Protein AF-A0A957L880-F1 (afdb_monomer_lite)

Foldseek 3Di:
DDDPPPDDDPPPPPPPDPVVVVVVVVVVVVVVVVVVVVVLVVVLPQQEFPVQCVVCVPDSHRGNGHNVSVCQLVQNDQLVVCVVSVHPSDRHPNVVVVVVCVVVVVVCVVVVVVVVVVVVVVVVVD

Radius of gyration: 28.47 Å; chains: 1; bounding box: 42×63×86 Å

Secondary structure (DSSP, 8-state):
------------------HHHHHHHHHHHHHHHHHHHHHHHHHHHHTS-HHHHHH-TT-SSPSS--SHHHHHHTT-S-HHHHHHTT-------HHHHHHHHHHHHHHHHHHHHHHHHHHHHHHHT-

pLDDT: mean 83.54, std 13.02, range [45.5, 98.44]

Sequence (126 aa):
MSAQTISNQTEQRRRPISWSKVAAWLVIISAIVIIIIPFLWVIRTALSTQRELLAQPKALLPVGFTYNNFLRVLGQVDTATAVAAGGSGQQINFWLFLRNSIIVTSLIVVCQTFFSSLAAYAFARL

Structure (mmCIF, N/CA/C/O backbone):
data_AF-A0A957L880-F1
#
_entry.id   AF-A0A957L880-F1
#
loop_
_atom_site.group_PDB
_atom_site.id
_atom_site.type_symbol
_atom_site.label_atom_id
_atom_site.label_alt_id
_atom_site.label_comp_id
_atom_site.label_asym_id
_atom_site.label_entity_id
_atom_site.label_seq_id
_atom_site.pdbx_PDB_ins_code
_atom_site.Cartn_x
_atom_site.Cartn_y
_atom_site.Cartn_z
_atom_site.occupancy
_atom_site.B_iso_or_equiv
_atom_site.auth_seq_id
_atom_site.auth_comp_id
_atom_site.auth_asym_id
_atom_site.auth_atom_id
_atom_site.pdbx_PDB_model_num
ATOM 1 N N . MET A 1 1 ? -7.426 -41.084 58.691 1.00 51.50 1 MET A N 1
ATOM 2 C CA . MET A 1 1 ? -7.576 -41.701 57.354 1.00 51.50 1 MET A CA 1
ATOM 3 C C . MET A 1 1 ? -8.980 -41.419 56.837 1.00 51.50 1 MET A C 1
ATOM 5 O O . MET A 1 1 ? -9.915 -42.053 57.300 1.00 51.50 1 MET A O 1
ATOM 9 N N . SER A 1 2 ? -9.130 -40.421 55.965 1.00 45.50 2 SER A N 1
ATOM 10 C CA . SER A 1 2 ? -10.147 -40.339 54.893 1.00 45.50 2 SER A CA 1
ATOM 11 C C . SER A 1 2 ? -10.067 -38.944 54.268 1.00 45.50 2 SER A C 1
ATOM 13 O O . SER A 1 2 ? -10.734 -38.000 54.675 1.00 45.50 2 SER A O 1
ATOM 15 N N . ALA A 1 3 ? -9.163 -38.818 53.297 1.00 55.56 3 ALA A N 1
ATOM 16 C CA . ALA A 1 3 ? -9.113 -37.682 52.395 1.00 55.56 3 ALA A CA 1
ATOM 17 C C . ALA A 1 3 ? -10.401 -37.674 51.561 1.00 55.56 3 ALA A C 1
ATOM 19 O O . ALA A 1 3 ? -10.649 -38.605 50.795 1.00 5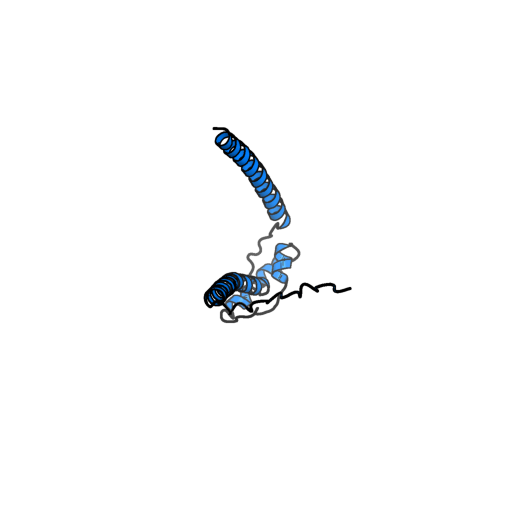5.56 3 ALA A O 1
ATOM 20 N N . GLN A 1 4 ? -11.234 -36.648 51.727 1.00 56.19 4 GLN A N 1
ATOM 21 C CA . GLN A 1 4 ? -12.330 -36.390 50.802 1.00 56.19 4 GLN A CA 1
ATOM 22 C C . GLN A 1 4 ? -11.757 -35.665 49.587 1.00 56.19 4 GLN A C 1
ATOM 24 O O . GLN A 1 4 ? -11.520 -34.459 49.590 1.00 56.19 4 GLN A O 1
ATOM 29 N N . THR A 1 5 ? -11.479 -36.458 48.559 1.00 58.09 5 THR A N 1
ATOM 30 C CA . THR A 1 5 ? -11.173 -36.029 47.200 1.00 58.09 5 THR A CA 1
ATOM 31 C C . THR A 1 5 ? -12.316 -35.156 46.682 1.00 58.09 5 THR A C 1
ATOM 33 O O . THR A 1 5 ? -13.375 -35.665 46.324 1.00 58.09 5 THR A O 1
ATOM 36 N N . ILE A 1 6 ? -12.110 -33.839 46.636 1.00 60.97 6 ILE A N 1
ATOM 37 C CA . ILE A 1 6 ? -12.987 -32.915 45.910 1.00 60.97 6 ILE A CA 1
ATOM 38 C C . ILE A 1 6 ? -12.804 -33.230 44.423 1.00 60.97 6 ILE A C 1
ATOM 40 O O . ILE A 1 6 ? -11.801 -32.876 43.805 1.00 60.97 6 ILE A O 1
ATOM 44 N N . SER A 1 7 ? -13.743 -33.989 43.865 1.00 59.56 7 SER A N 1
ATOM 45 C CA . SER A 1 7 ? -13.762 -34.360 42.457 1.00 59.56 7 SER A CA 1
ATOM 46 C C . SER A 1 7 ? -13.957 -33.117 41.590 1.00 59.56 7 SER A C 1
ATOM 48 O O . SER A 1 7 ? -15.009 -32.479 41.630 1.00 59.56 7 SER A O 1
ATOM 50 N N . ASN A 1 8 ? -12.942 -32.816 40.782 1.00 61.06 8 ASN A N 1
ATOM 51 C CA . ASN A 1 8 ? -13.017 -31.943 39.618 1.00 61.06 8 ASN A CA 1
ATOM 52 C C . ASN A 1 8 ? -14.225 -32.312 38.746 1.00 61.06 8 ASN A C 1
ATOM 54 O O . ASN A 1 8 ? -14.200 -33.326 38.050 1.00 61.06 8 ASN A O 1
ATOM 58 N N . GLN A 1 9 ? -15.251 -31.464 38.737 1.00 57.09 9 GLN A N 1
ATOM 59 C CA . GLN A 1 9 ? -16.256 -31.452 37.679 1.00 57.09 9 GLN A CA 1
ATOM 60 C C . GLN A 1 9 ? -16.151 -30.143 36.908 1.00 57.09 9 GLN A C 1
ATOM 62 O O . GLN A 1 9 ? -16.964 -29.232 37.031 1.00 57.09 9 GLN A O 1
ATOM 67 N N . THR A 1 10 ? -15.120 -30.053 36.075 1.00 54.62 10 THR A N 1
ATOM 68 C CA . THR A 1 10 ? -15.143 -29.177 34.907 1.00 54.62 10 THR A CA 1
ATOM 69 C C . THR A 1 10 ? -16.116 -29.776 33.893 1.00 54.62 10 THR A C 1
ATOM 71 O O . THR A 1 10 ? -15.717 -30.375 32.896 1.00 54.62 10 THR A O 1
ATOM 74 N N . GLU A 1 11 ? -17.421 -29.614 34.134 1.00 55.94 11 GLU A N 1
ATOM 75 C CA . GLU A 1 11 ? -18.412 -29.723 33.067 1.00 55.94 11 GLU A CA 1
ATOM 76 C C . GLU A 1 11 ? -18.096 -28.636 32.032 1.00 55.94 11 GLU A C 1
ATOM 78 O O . GLU A 1 11 ? -18.534 -27.486 32.114 1.00 55.94 11 GLU A O 1
ATOM 83 N N . GLN A 1 12 ? -17.301 -28.992 31.025 1.00 60.75 12 GLN A N 1
ATOM 84 C CA . GLN A 1 12 ? -17.202 -28.216 29.801 1.00 60.75 12 GLN A CA 1
ATOM 85 C C . GLN A 1 12 ? -18.547 -28.320 29.081 1.00 60.75 12 GLN A C 1
ATOM 87 O O . GLN A 1 12 ? -18.748 -29.153 28.197 1.00 60.75 12 GLN A O 1
ATOM 92 N N . ARG A 1 13 ? -19.487 -27.453 29.474 1.00 56.69 13 ARG A N 1
ATOM 93 C CA . ARG A 1 13 ? -20.739 -27.201 28.759 1.00 56.69 13 ARG A CA 1
ATOM 94 C C . ARG A 1 13 ? -20.387 -26.912 27.300 1.00 56.69 13 ARG A C 1
ATOM 96 O O . ARG A 1 13 ? -19.912 -25.821 26.974 1.00 56.69 13 ARG A O 1
ATOM 103 N N . ARG A 1 14 ? -20.604 -27.891 26.417 1.00 58.25 14 ARG A N 1
ATOM 104 C CA . ARG A 1 14 ? -20.507 -27.703 24.967 1.00 58.25 14 ARG A CA 1
ATOM 105 C C . ARG A 1 14 ? -21.554 -26.661 24.592 1.00 58.25 14 ARG A C 1
ATOM 107 O O . ARG A 1 14 ? -22.743 -26.958 24.532 1.00 58.25 14 ARG A O 1
ATOM 114 N N . ARG A 1 15 ? -21.124 -25.405 24.443 1.00 64.00 15 ARG A N 1
ATOM 115 C CA . ARG A 1 15 ? -22.018 -24.312 24.054 1.00 64.00 15 ARG A CA 1
ATOM 116 C C . ARG A 1 15 ? -22.556 -24.650 22.661 1.00 64.00 15 ARG A C 1
ATOM 118 O O . ARG A 1 15 ? -21.733 -24.854 21.766 1.00 64.00 15 ARG A O 1
ATOM 125 N N . PRO A 1 16 ? -23.884 -24.727 22.462 1.00 66.50 16 PRO A N 1
ATOM 126 C CA . PRO A 1 16 ? -24.432 -24.958 21.135 1.00 66.50 16 PRO A CA 1
ATOM 127 C C . PRO A 1 16 ? -23.948 -23.841 20.210 1.00 66.50 16 PRO A C 1
ATOM 129 O O . PRO A 1 16 ? -23.788 -22.690 20.634 1.00 66.50 16 PRO A O 1
ATOM 132 N N . ILE A 1 17 ? -23.650 -24.198 18.962 1.00 69.31 17 ILE A N 1
ATOM 133 C CA . ILE A 1 17 ? -23.218 -23.251 17.935 1.00 69.31 17 ILE A CA 1
ATOM 134 C C . ILE A 1 17 ? -24.307 -22.181 17.836 1.00 69.31 17 ILE A C 1
ATOM 136 O O . ILE A 1 17 ? -25.422 -22.466 17.407 1.00 69.31 17 ILE A O 1
ATOM 140 N N . SER A 1 18 ? -24.018 -20.961 18.299 1.00 82.94 18 SER A N 1
ATOM 141 C CA . SER A 1 18 ? -25.012 -19.897 18.235 1.00 82.94 18 SER A CA 1
ATOM 142 C C . SER A 1 18 ? -25.146 -19.460 16.782 1.00 82.94 18 SER A C 1
ATOM 144 O O . SER A 1 18 ? -24.161 -19.110 16.131 1.00 82.94 18 SER A O 1
ATOM 146 N N . TRP A 1 19 ? -26.369 -19.486 16.261 1.00 88.44 19 TRP A N 1
ATOM 147 C CA . TRP A 1 19 ? -26.679 -19.069 14.891 1.00 88.44 19 TRP A CA 1
ATOM 148 C C . TRP A 1 19 ? -26.153 -17.656 14.585 1.00 88.44 19 TRP A C 1
ATOM 150 O O . TRP A 1 19 ? -25.654 -17.383 13.497 1.00 88.44 19 TRP A O 1
ATOM 160 N N . SER A 1 20 ? -26.131 -16.788 15.601 1.00 85.00 20 SER A N 1
ATOM 161 C CA . SER A 1 20 ? -25.524 -15.456 15.545 1.00 85.00 20 SER A CA 1
ATOM 162 C C . SER A 1 20 ? -24.025 -15.479 15.223 1.00 85.00 20 SER A C 1
ATOM 164 O O . SER A 1 20 ? -23.551 -14.610 14.500 1.00 85.00 20 SER A O 1
ATOM 166 N N . LYS A 1 21 ? -23.262 -16.467 15.718 1.00 89.12 21 LYS A N 1
ATOM 167 C CA . LYS A 1 21 ? -21.838 -16.618 15.369 1.00 89.12 21 LYS A CA 1
ATOM 168 C C . LYS A 1 21 ? -21.667 -17.051 13.921 1.00 89.12 21 LYS A C 1
ATOM 170 O O . LYS A 1 21 ? -20.787 -16.527 13.253 1.00 89.12 21 LYS A O 1
ATOM 175 N N . VAL A 1 22 ? -22.499 -17.970 13.434 1.00 93.25 22 VAL A N 1
ATOM 176 C CA . VAL A 1 22 ? -22.455 -18.404 12.028 1.00 93.25 22 VAL A CA 1
ATOM 177 C C . VAL A 1 22 ? -22.754 -17.222 11.105 1.00 93.25 22 VAL A C 1
ATOM 179 O O . VAL A 1 22 ? -21.994 -16.972 10.175 1.00 93.25 22 VAL A O 1
ATOM 182 N N . ALA A 1 23 ? -23.786 -16.435 11.419 1.00 94.38 23 ALA A N 1
ATOM 183 C CA . ALA A 1 23 ? -24.104 -15.213 10.687 1.00 94.38 23 ALA A CA 1
ATOM 184 C C . ALA A 1 23 ? -22.950 -14.192 10.724 1.00 94.38 23 ALA A C 1
ATOM 186 O O . ALA A 1 23 ? -22.569 -13.666 9.682 1.00 94.38 23 ALA A O 1
ATOM 187 N N . ALA A 1 24 ? -22.336 -13.960 11.891 1.00 93.19 24 ALA A N 1
ATOM 188 C CA . ALA A 1 24 ? -21.187 -13.060 12.013 1.00 93.19 24 ALA A CA 1
ATOM 189 C C . ALA A 1 24 ? -19.988 -13.523 11.164 1.00 93.19 24 ALA A C 1
ATOM 191 O O . ALA A 1 24 ? -19.380 -12.716 10.463 1.00 93.19 24 ALA A O 1
ATOM 192 N N . TRP A 1 25 ? -19.677 -14.822 11.168 1.00 95.75 25 TRP A N 1
ATOM 193 C CA . TRP A 1 25 ? -18.607 -15.386 10.340 1.00 95.75 25 TRP A CA 1
ATOM 194 C C . TRP A 1 25 ? -18.902 -15.283 8.843 1.00 95.75 25 TRP A C 1
ATOM 196 O O . TRP A 1 25 ? -18.003 -14.944 8.079 1.00 95.75 25 TRP A O 1
ATOM 206 N N . LEU A 1 26 ? -20.148 -15.509 8.419 1.00 96.75 26 LEU A N 1
ATOM 207 C CA . LEU A 1 26 ? -20.551 -15.322 7.023 1.00 96.75 26 LEU A CA 1
ATOM 208 C C . LEU A 1 26 ? -20.371 -13.872 6.566 1.00 96.75 26 LEU A C 1
ATOM 210 O O . LEU A 1 26 ? -19.870 -13.641 5.465 1.00 96.75 26 LEU A O 1
ATOM 214 N N . VAL A 1 27 ? -20.721 -12.898 7.411 1.00 96.69 27 VAL A N 1
ATOM 215 C CA . VAL A 1 27 ? -20.506 -11.470 7.122 1.00 96.69 27 VAL A CA 1
ATOM 216 C C . VAL A 1 27 ? -19.016 -11.162 6.984 1.00 96.69 27 VAL A C 1
ATOM 218 O O . VAL A 1 27 ? -18.617 -10.520 6.015 1.00 96.69 27 VAL A O 1
ATOM 221 N N . ILE A 1 28 ? -18.182 -11.664 7.900 1.00 97.12 28 ILE A N 1
ATOM 222 C CA . ILE A 1 28 ? -16.726 -11.466 7.851 1.00 97.12 28 ILE A CA 1
ATOM 223 C C . ILE A 1 28 ? -16.132 -12.073 6.575 1.00 97.12 28 ILE A C 1
ATOM 225 O O . ILE A 1 28 ? -15.390 -11.398 5.865 1.00 97.12 28 ILE A O 1
ATOM 229 N N . ILE A 1 29 ? -16.480 -13.321 6.248 1.00 96.88 29 ILE A N 1
ATOM 230 C CA . ILE A 1 29 ? -15.993 -13.996 5.035 1.00 96.88 29 ILE A CA 1
ATOM 231 C C . ILE A 1 29 ? -16.429 -13.224 3.787 1.00 96.88 29 ILE A C 1
ATOM 233 O O . ILE A 1 29 ? -15.618 -12.995 2.894 1.00 96.88 29 ILE A O 1
ATOM 237 N N . SER A 1 30 ? -17.681 -12.768 3.742 1.00 96.69 30 SER A N 1
ATOM 238 C CA . SER A 1 30 ? -18.195 -11.985 2.615 1.00 96.69 30 SER A CA 1
ATOM 239 C C . SER A 1 30 ? -17.438 -10.666 2.452 1.00 96.69 30 SER A C 1
ATOM 241 O O . SER A 1 30 ? -17.041 -10.325 1.340 1.00 96.69 30 SER A O 1
ATOM 243 N N . ALA A 1 31 ? -17.165 -9.954 3.550 1.00 96.19 31 ALA A N 1
ATOM 244 C CA . ALA A 1 31 ? -16.36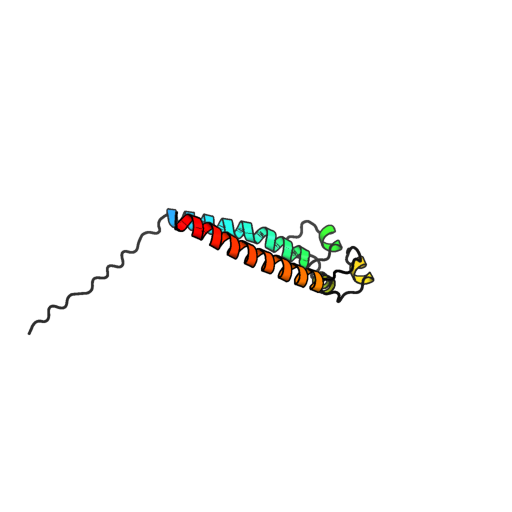6 -8.731 3.527 1.00 96.19 31 ALA A CA 1
ATOM 245 C C . ALA A 1 31 ? -14.945 -8.987 2.997 1.00 96.19 31 ALA A C 1
ATOM 247 O O . ALA A 1 31 ? -14.458 -8.236 2.154 1.00 96.19 31 ALA A O 1
ATOM 248 N N . ILE A 1 32 ? -14.305 -10.081 3.424 1.00 96.88 32 ILE A N 1
ATOM 249 C CA . ILE A 1 32 ? -12.984 -10.487 2.923 1.00 96.88 32 ILE A CA 1
ATOM 250 C C . ILE A 1 32 ? -13.033 -10.759 1.416 1.00 96.88 32 ILE A C 1
ATOM 252 O O . ILE A 1 32 ? -12.186 -10.260 0.679 1.00 96.88 32 ILE A O 1
ATOM 256 N N . VAL A 1 33 ? -14.029 -11.508 0.937 1.00 95.81 33 VAL A N 1
ATOM 257 C CA . VAL A 1 33 ? -14.184 -11.801 -0.496 1.00 95.81 33 VAL A CA 1
ATOM 258 C C . VAL A 1 33 ? -14.337 -10.509 -1.303 1.00 95.81 33 VAL A C 1
ATOM 260 O O . VAL A 1 33 ? -13.657 -10.343 -2.314 1.00 95.81 33 VAL A O 1
ATOM 263 N N . ILE A 1 34 ? -15.156 -9.565 -0.829 1.00 96.06 34 ILE A N 1
ATOM 264 C CA . ILE A 1 34 ? -15.347 -8.259 -1.477 1.00 96.06 34 ILE A CA 1
ATOM 265 C C . ILE A 1 34 ? -14.024 -7.484 -1.575 1.00 96.06 34 ILE A C 1
ATOM 267 O O . ILE A 1 34 ? -13.762 -6.864 -2.603 1.00 96.06 34 ILE A O 1
ATOM 271 N N . ILE A 1 35 ? -13.168 -7.552 -0.550 1.00 95.00 35 ILE A N 1
ATOM 272 C CA . ILE A 1 35 ? -11.848 -6.898 -0.538 1.00 95.00 35 ILE A CA 1
ATOM 273 C C . ILE A 1 35 ? -10.853 -7.599 -1.479 1.00 95.00 35 ILE A C 1
ATOM 275 O O . ILE A 1 35 ? -10.041 -6.938 -2.126 1.00 95.00 35 ILE A O 1
ATOM 279 N N . ILE A 1 36 ? -10.904 -8.928 -1.584 1.00 94.69 36 ILE A N 1
ATOM 280 C CA . ILE A 1 36 ? -9.958 -9.709 -2.397 1.00 94.69 36 ILE A CA 1
ATOM 281 C C . ILE A 1 36 ? -10.218 -9.544 -3.900 1.00 94.69 36 ILE A C 1
ATOM 283 O O . ILE A 1 36 ? -9.268 -9.512 -4.680 1.00 94.69 36 ILE A O 1
ATOM 287 N N . ILE A 1 37 ? -11.476 -9.414 -4.328 1.00 91.50 37 ILE A N 1
ATOM 288 C CA . ILE A 1 37 ? -11.837 -9.290 -5.751 1.00 91.50 37 ILE A CA 1
ATOM 289 C C . ILE A 1 37 ? -11.054 -8.180 -6.491 1.00 91.50 37 ILE A C 1
ATOM 291 O O . ILE A 1 37 ? -10.424 -8.494 -7.506 1.00 91.50 37 ILE A O 1
ATOM 295 N N . PRO A 1 38 ? -11.022 -6.909 -6.034 1.00 90.50 38 PRO A N 1
ATOM 296 C CA . PRO A 1 38 ? -10.250 -5.867 -6.713 1.00 90.50 38 PRO A CA 1
ATOM 297 C C . PRO A 1 38 ? -8.741 -6.142 -6.677 1.00 90.50 38 PRO A C 1
ATOM 299 O O . PRO A 1 38 ? -8.039 -5.806 -7.628 1.00 90.50 38 PRO A O 1
ATOM 302 N N . PHE A 1 39 ? -8.234 -6.804 -5.633 1.00 90.50 39 PHE A N 1
ATOM 303 C CA . PHE A 1 39 ? -6.823 -7.177 -5.545 1.00 90.50 39 PHE A CA 1
ATOM 304 C C . PHE A 1 39 ? -6.437 -8.224 -6.600 1.00 90.50 39 PHE A C 1
ATOM 306 O O . PHE A 1 39 ? -5.421 -8.078 -7.280 1.00 90.50 39 PHE A O 1
ATOM 313 N N . LEU A 1 40 ? -7.286 -9.235 -6.811 1.00 87.75 40 LEU A N 1
ATOM 314 C CA . LEU A 1 40 ? -7.104 -10.215 -7.887 1.00 87.75 40 LEU A CA 1
ATOM 315 C C . LEU A 1 40 ? -7.118 -9.547 -9.267 1.00 87.75 40 LEU A C 1
ATOM 317 O O . LEU A 1 40 ? -6.338 -9.921 -10.144 1.00 87.75 40 LEU A O 1
ATOM 321 N N . TRP A 1 41 ? -7.958 -8.526 -9.449 1.00 87.31 41 TRP A N 1
ATOM 322 C CA . TRP A 1 41 ? -7.999 -7.759 -10.691 1.00 87.31 41 TRP A CA 1
ATOM 323 C C . TRP A 1 41 ? -6.703 -6.973 -10.935 1.00 87.31 41 TRP A C 1
ATOM 325 O O . TRP A 1 41 ? -6.185 -6.991 -12.050 1.00 87.31 41 TRP A O 1
ATOM 335 N N . VAL A 1 42 ? -6.127 -6.360 -9.896 1.00 89.31 42 VAL A N 1
ATOM 336 C CA . VAL A 1 42 ? -4.826 -5.672 -9.981 1.00 89.31 42 VAL A CA 1
ATOM 337 C C . VAL A 1 42 ? -3.687 -6.646 -10.294 1.00 89.31 42 VAL A C 1
ATOM 339 O O . VAL A 1 42 ? -2.833 -6.340 -11.121 1.00 89.31 42 VAL A O 1
ATOM 342 N N . ILE A 1 43 ? -3.670 -7.841 -9.697 1.00 88.25 43 ILE A N 1
ATOM 343 C CA . ILE A 1 43 ? -2.653 -8.861 -10.011 1.00 88.25 43 ILE A CA 1
ATOM 344 C C . ILE A 1 43 ? -2.754 -9.295 -11.476 1.00 88.25 43 ILE A C 1
ATOM 346 O O . ILE A 1 43 ? -1.737 -9.385 -12.168 1.00 88.25 43 ILE A O 1
ATOM 350 N N . ARG A 1 44 ? -3.978 -9.530 -11.967 1.00 85.06 44 ARG A N 1
ATOM 351 C CA . ARG A 1 44 ? -4.226 -9.875 -13.371 1.00 85.06 44 ARG A CA 1
ATOM 352 C C . ARG A 1 44 ? -3.653 -8.819 -14.314 1.00 85.06 44 ARG A C 1
ATOM 354 O O . ARG A 1 44 ? -2.993 -9.179 -15.288 1.00 85.06 44 ARG A O 1
ATOM 361 N N . THR A 1 45 ? -3.910 -7.541 -14.046 1.00 85.06 45 THR A N 1
ATOM 362 C CA . THR A 1 45 ? -3.463 -6.447 -14.918 1.00 85.06 45 THR A CA 1
ATOM 363 C C . THR A 1 45 ? -1.969 -6.168 -14.790 1.00 85.06 45 THR A C 1
ATOM 365 O O . THR A 1 45 ? -1.330 -5.854 -15.788 1.00 85.06 45 THR A O 1
ATOM 368 N N . ALA A 1 46 ? -1.380 -6.356 -13.607 1.00 87.38 46 ALA A N 1
ATOM 369 C CA . ALA A 1 46 ? 0.058 -6.204 -13.402 1.00 87.38 46 ALA A CA 1
ATOM 370 C C . ALA A 1 46 ? 0.881 -7.256 -14.169 1.00 87.38 46 ALA A C 1
ATOM 372 O O . ALA A 1 46 ? 1.959 -6.941 -14.674 1.00 87.38 46 ALA A O 1
ATOM 373 N N . LEU A 1 47 ? 0.364 -8.484 -14.288 1.00 87.62 47 LEU A N 1
ATOM 374 C CA . LEU A 1 47 ? 1.047 -9.621 -14.920 1.00 87.62 47 LEU A CA 1
ATOM 375 C C . LEU A 1 47 ? 0.709 -9.834 -16.404 1.00 87.62 47 LEU A C 1
ATOM 377 O O . LEU A 1 47 ? 1.142 -10.831 -16.972 1.00 87.62 47 LEU A O 1
ATOM 381 N N . SER A 1 48 ? -0.063 -8.944 -17.029 1.00 85.44 48 SER A N 1
ATOM 382 C CA . SER A 1 48 ? -0.466 -9.056 -18.442 1.00 85.44 48 SER A CA 1
ATOM 383 C C . SER A 1 48 ? -0.075 -7.790 -19.204 1.00 85.44 48 SER A C 1
ATOM 385 O O . SER A 1 48 ? -0.034 -6.703 -18.623 1.00 85.44 48 SER A O 1
ATOM 387 N N . THR A 1 49 ? 0.191 -7.876 -20.509 1.00 82.00 49 THR A N 1
ATOM 388 C CA . THR A 1 49 ? 0.408 -6.653 -21.303 1.00 82.00 49 THR A CA 1
ATOM 389 C C . THR A 1 49 ? -0.910 -5.924 -21.572 1.00 82.00 49 THR A C 1
ATOM 391 O O . THR A 1 49 ? -1.976 -6.538 -21.669 1.00 82.00 49 THR A O 1
ATOM 394 N N . GLN A 1 50 ? -0.854 -4.600 -21.761 1.00 81.50 50 GLN A N 1
ATOM 395 C CA . GLN A 1 50 ? -2.049 -3.814 -22.098 1.00 81.50 50 GLN A CA 1
ATOM 396 C C . GLN A 1 50 ? -2.694 -4.310 -23.400 1.00 81.50 50 GLN A C 1
ATOM 398 O O . GLN A 1 50 ? -3.918 -4.356 -23.519 1.00 81.50 50 GLN A O 1
ATOM 403 N N . ARG A 1 51 ? -1.872 -4.724 -24.369 1.00 79.25 51 ARG A N 1
ATOM 404 C CA . ARG A 1 51 ? -2.332 -5.267 -25.650 1.00 79.25 51 ARG A CA 1
ATOM 405 C C . ARG A 1 51 ? -3.142 -6.554 -25.475 1.00 79.25 51 ARG A C 1
ATOM 407 O O . ARG A 1 51 ? -4.195 -6.693 -26.091 1.00 79.25 51 ARG A O 1
ATOM 414 N N . GLU A 1 52 ? -2.678 -7.475 -24.636 1.00 79.44 52 GLU A N 1
ATOM 415 C CA . GLU A 1 52 ? -3.350 -8.760 -24.398 1.00 79.44 52 GLU A CA 1
ATOM 416 C C . GLU A 1 52 ? -4.628 -8.595 -23.571 1.00 79.44 52 GLU A C 1
ATOM 418 O O . GLU A 1 52 ? -5.646 -9.217 -23.878 1.00 79.44 52 GLU A O 1
ATOM 423 N N . LEU A 1 53 ? -4.627 -7.683 -22.594 1.00 80.81 53 LEU A N 1
ATOM 424 C CA . LEU A 1 53 ? -5.822 -7.345 -21.815 1.00 80.81 53 LEU A CA 1
ATOM 425 C C . LEU A 1 53 ? -6.948 -6.777 -22.691 1.00 80.81 53 LEU A C 1
ATOM 427 O O . LEU A 1 53 ? -8.113 -7.121 -22.489 1.00 80.81 53 LEU A O 1
ATOM 431 N N . LEU A 1 54 ? -6.606 -5.935 -23.673 1.00 80.56 54 LEU A N 1
ATOM 432 C CA . LEU A 1 54 ? -7.570 -5.381 -24.629 1.00 80.56 54 LEU A CA 1
ATOM 433 C C . LEU A 1 54 ? -8.056 -6.425 -25.644 1.00 80.56 54 LEU A C 1
ATOM 435 O O . LEU A 1 54 ? -9.210 -6.370 -26.064 1.00 80.56 54 LEU A O 1
ATOM 439 N N . ALA A 1 55 ? -7.206 -7.385 -26.017 1.00 81.88 55 ALA A N 1
ATOM 440 C CA . ALA A 1 55 ? -7.577 -8.468 -26.926 1.00 81.88 55 ALA A CA 1
ATOM 441 C C . ALA A 1 55 ? -8.506 -9.507 -26.266 1.00 81.88 55 ALA A C 1
ATOM 443 O O . ALA A 1 55 ? -9.380 -10.062 -26.931 1.00 81.88 55 ALA A O 1
ATOM 444 N N . GLN A 1 56 ? -8.345 -9.771 -24.963 1.00 78.94 56 GLN A N 1
ATOM 445 C CA . GLN A 1 56 ? -9.128 -10.767 -24.218 1.00 78.94 56 GLN A CA 1
ATOM 446 C C . GLN A 1 56 ? -9.701 -10.195 -22.906 1.00 78.94 56 GLN A C 1
ATOM 448 O O . GLN A 1 56 ? -9.336 -10.621 -21.803 1.00 78.94 56 GLN A O 1
ATOM 453 N N . PRO A 1 57 ? -10.679 -9.271 -22.989 1.00 72.56 57 PRO A N 1
ATOM 454 C CA . PRO A 1 57 ? -11.200 -8.567 -21.818 1.00 72.56 57 PRO A CA 1
ATOM 455 C C . PRO A 1 57 ? -11.930 -9.490 -20.829 1.00 72.56 57 PRO A C 1
ATOM 457 O O . PRO A 1 57 ? -11.873 -9.251 -19.622 1.00 72.56 57 PRO A O 1
ATOM 460 N N . LYS A 1 58 ? -12.559 -10.571 -21.323 1.00 75.31 58 LYS A N 1
ATOM 461 C CA . LYS A 1 58 ? -13.356 -11.530 -20.529 1.00 75.31 58 LYS A CA 1
ATOM 462 C C . LYS A 1 58 ? -12.533 -12.588 -19.782 1.00 75.31 58 LYS A C 1
ATOM 464 O O . LYS A 1 58 ? -13.107 -13.348 -19.008 1.00 75.31 58 LYS A O 1
ATOM 469 N N . ALA A 1 59 ? -11.225 -12.684 -20.022 1.00 73.44 59 ALA A N 1
ATOM 470 C CA . ALA A 1 59 ? -10.397 -13.676 -19.344 1.00 73.44 59 ALA A CA 1
ATOM 471 C C . ALA A 1 59 ? -10.300 -13.356 -17.844 1.00 73.44 59 ALA A C 1
ATOM 473 O O . ALA A 1 59 ? -9.933 -12.249 -17.473 1.00 73.44 59 ALA A O 1
ATOM 474 N N . LEU A 1 60 ? -10.638 -14.304 -16.969 1.00 67.81 60 LEU A N 1
ATOM 475 C CA . LEU A 1 60 ? -10.547 -14.102 -15.514 1.00 67.81 60 LEU A CA 1
ATOM 476 C C . LEU A 1 60 ? -9.108 -14.240 -14.992 1.00 67.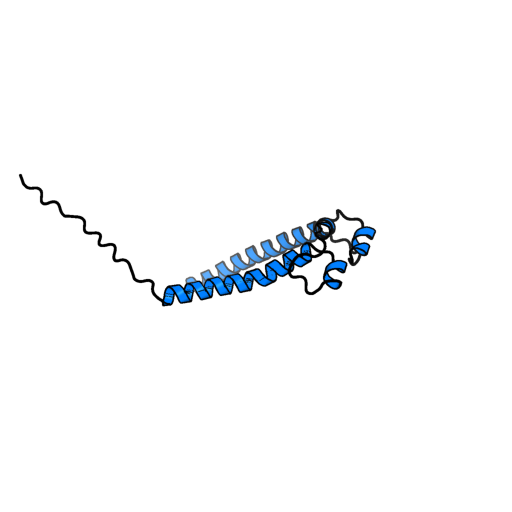81 60 LEU A C 1
ATOM 478 O O . LEU A 1 60 ? -8.772 -13.680 -13.952 1.00 67.81 60 LEU A O 1
ATOM 482 N N . LEU A 1 61 ? -8.259 -14.957 -15.730 1.00 74.25 61 LEU A N 1
ATOM 483 C CA . LEU A 1 61 ? -6.843 -15.165 -15.431 1.00 74.25 61 LEU A CA 1
ATOM 484 C C . LEU A 1 61 ? -5.956 -14.211 -16.258 1.00 74.25 61 LEU A C 1
ATOM 486 O O . LEU A 1 61 ? -6.429 -13.665 -17.262 1.00 74.25 61 LEU A O 1
ATOM 490 N N . PRO A 1 62 ? -4.693 -13.981 -15.844 1.00 71.31 62 PRO A N 1
ATOM 491 C CA . PRO A 1 62 ? -3.732 -13.208 -16.627 1.00 71.31 62 PRO A CA 1
ATOM 492 C C . PRO A 1 62 ? -3.594 -13.796 -18.033 1.00 71.31 62 PRO A C 1
ATOM 494 O O . PRO A 1 62 ? -3.414 -15.004 -18.191 1.00 71.31 62 PRO A O 1
ATOM 497 N N . VAL A 1 63 ? -3.698 -12.942 -19.047 1.00 72.12 63 VAL A N 1
ATOM 498 C CA . VAL A 1 63 ? -3.528 -13.318 -20.455 1.00 72.12 63 VAL A CA 1
ATOM 499 C C . VAL A 1 63 ? -2.147 -12.850 -20.883 1.00 72.12 63 VAL A C 1
ATOM 501 O O . VAL A 1 63 ? -1.850 -11.668 -20.767 1.00 72.12 63 VAL A O 1
ATOM 504 N N . GLY A 1 64 ? -1.290 -13.785 -21.300 1.00 74.25 64 GLY A N 1
ATOM 505 C CA . GLY A 1 64 ? 0.106 -13.477 -21.625 1.00 74.25 64 GLY A CA 1
ATOM 506 C C . GLY A 1 64 ? 0.925 -13.070 -20.401 1.00 74.25 64 GLY A C 1
ATOM 507 O O . GLY A 1 64 ? 1.283 -11.911 -20.209 1.00 74.25 64 GLY A O 1
ATOM 508 N N . PHE A 1 65 ? 1.211 -14.051 -19.545 1.00 81.31 65 PHE A N 1
ATOM 509 C CA . PHE A 1 65 ? 1.975 -13.848 -18.319 1.00 81.31 65 PHE A CA 1
ATOM 510 C C . PHE A 1 65 ? 3.322 -13.156 -18.583 1.00 81.31 65 PHE A C 1
ATOM 512 O O . PHE A 1 65 ? 4.168 -13.674 -19.313 1.00 81.31 65 PHE A O 1
ATOM 519 N N . THR A 1 66 ? 3.531 -11.994 -17.963 1.00 84.00 66 THR A N 1
ATOM 520 C CA . THR A 1 66 ? 4.732 -11.180 -18.144 1.00 84.00 66 THR A CA 1
ATOM 521 C C . THR A 1 66 ? 5.134 -10.436 -16.874 1.00 84.00 66 THR A C 1
ATOM 523 O O . THR A 1 66 ? 4.301 -9.949 -16.112 1.00 84.00 66 THR A O 1
ATOM 526 N N . TYR A 1 67 ? 6.443 -10.286 -16.680 1.00 85.19 67 TYR A N 1
ATOM 527 C CA . TYR A 1 67 ? 7.027 -9.439 -15.634 1.00 85.19 67 TYR A CA 1
ATOM 528 C C . TYR A 1 67 ? 7.487 -8.074 -16.159 1.00 85.19 67 TYR A C 1
ATOM 530 O O . TYR A 1 67 ? 7.998 -7.250 -15.401 1.00 85.19 67 TYR A O 1
ATOM 538 N N . ASN A 1 68 ? 7.298 -7.813 -17.455 1.00 84.69 68 ASN A N 1
ATOM 539 C CA . ASN A 1 68 ? 7.817 -6.625 -18.125 1.00 84.69 68 ASN A CA 1
ATOM 540 C C . ASN A 1 68 ? 7.263 -5.323 -17.510 1.00 84.69 68 ASN A C 1
ATOM 542 O O . ASN A 1 68 ? 8.002 -4.363 -17.320 1.00 84.69 68 ASN A O 1
ATOM 546 N N . ASN A 1 69 ? 5.999 -5.313 -17.071 1.00 86.44 69 ASN A N 1
ATOM 547 C CA . ASN A 1 69 ? 5.408 -4.156 -16.387 1.00 86.44 69 ASN A CA 1
ATOM 548 C C . ASN A 1 69 ? 6.166 -3.766 -15.104 1.00 86.44 69 ASN A C 1
ATOM 550 O O . ASN A 1 69 ? 6.345 -2.578 -14.841 1.00 86.44 69 ASN A O 1
ATOM 554 N N . PHE A 1 70 ? 6.658 -4.741 -14.331 1.00 88.38 70 PHE A N 1
ATOM 555 C CA . PHE A 1 70 ? 7.451 -4.478 -13.125 1.00 88.38 70 PHE A CA 1
ATOM 556 C C . PHE A 1 70 ? 8.831 -3.931 -13.479 1.00 88.38 70 PHE A C 1
ATOM 558 O O . PHE A 1 70 ? 9.245 -2.904 -12.945 1.00 88.38 70 PHE A O 1
ATOM 565 N N . LEU A 1 71 ? 9.513 -4.571 -14.432 1.00 86.56 71 LEU A N 1
ATOM 566 C CA . LEU A 1 71 ? 10.819 -4.121 -14.916 1.00 86.56 71 LEU A CA 1
ATOM 567 C C . LEU A 1 71 ? 10.740 -2.700 -15.498 1.00 86.56 71 LEU A C 1
ATOM 569 O O . LEU A 1 71 ? 11.641 -1.891 -15.285 1.00 86.56 71 LEU A O 1
ATOM 573 N N . ARG A 1 72 ? 9.631 -2.360 -16.165 1.00 85.06 72 ARG A N 1
ATOM 574 C CA . ARG A 1 72 ? 9.367 -1.018 -16.696 1.00 85.06 72 ARG A CA 1
ATOM 575 C C . ARG A 1 72 ? 9.277 0.029 -15.589 1.00 85.06 72 ARG A C 1
ATOM 577 O O . ARG A 1 72 ? 9.853 1.103 -15.733 1.00 85.06 72 ARG A O 1
ATOM 584 N N . VAL A 1 73 ? 8.577 -0.267 -14.493 1.00 86.19 73 VAL A N 1
ATOM 585 C CA . VAL A 1 73 ? 8.495 0.639 -13.332 1.00 86.19 73 VAL A CA 1
ATOM 586 C C . VAL A 1 73 ? 9.863 0.792 -12.664 1.00 86.19 73 VAL A C 1
ATOM 588 O O . VAL A 1 73 ? 10.204 1.880 -12.211 1.00 86.19 73 VAL A O 1
ATOM 591 N N . LEU A 1 74 ? 10.675 -0.267 -12.658 1.00 86.75 74 LEU A N 1
ATOM 592 C CA . LEU A 1 74 ? 12.043 -0.241 -12.136 1.00 86.75 74 LEU A CA 1
ATOM 593 C C . LEU A 1 74 ? 13.064 0.413 -13.087 1.00 86.75 74 LEU A C 1
ATOM 595 O O . LEU A 1 74 ? 14.223 0.562 -12.706 1.00 86.75 74 LEU A O 1
ATOM 599 N N . GLY A 1 75 ? 12.659 0.816 -14.297 1.00 82.06 75 GLY A N 1
ATOM 600 C CA . GLY A 1 75 ? 13.536 1.453 -15.285 1.00 82.06 75 GLY A CA 1
ATOM 601 C C . GLY A 1 75 ? 14.485 0.492 -16.014 1.00 82.06 75 GLY A C 1
ATOM 602 O O . GLY A 1 75 ? 15.469 0.937 -16.589 1.00 82.06 75 GLY A O 1
ATOM 603 N N . GLN A 1 76 ? 14.208 -0.814 -15.994 1.00 81.06 76 GLN A N 1
ATOM 604 C CA . GLN A 1 76 ? 15.058 -1.869 -16.570 1.00 81.06 76 GLN A CA 1
ATOM 605 C C . GLN A 1 76 ? 14.635 -2.303 -17.986 1.00 81.06 76 GLN A C 1
ATOM 607 O O . GLN A 1 76 ? 15.092 -3.329 -18.480 1.00 81.06 76 GLN A O 1
ATOM 612 N N . VAL A 1 77 ? 13.728 -1.564 -18.629 1.00 79.06 77 VAL A N 1
ATOM 613 C CA . VAL A 1 77 ? 13.149 -1.911 -19.937 1.00 79.06 77 VAL A CA 1
ATOM 614 C C . VAL A 1 77 ? 13.356 -0.761 -20.907 1.00 79.06 77 VAL A C 1
ATOM 616 O O . VAL A 1 77 ? 13.022 0.383 -20.591 1.00 79.06 77 VAL A O 1
ATOM 619 N N . ASP A 1 78 ? 13.835 -1.081 -22.109 1.00 79.88 78 ASP A N 1
ATOM 620 C CA . ASP A 1 78 ? 13.996 -0.109 -23.187 1.00 79.88 78 ASP A CA 1
ATOM 621 C C . ASP A 1 78 ? 12.658 0.517 -23.601 1.00 79.88 78 ASP A C 1
ATOM 623 O O . ASP A 1 78 ? 11.615 -0.144 -23.674 1.00 79.88 78 ASP A O 1
ATOM 627 N N . THR A 1 79 ? 12.690 1.805 -23.945 1.00 75.94 79 THR A N 1
ATOM 628 C CA . THR A 1 79 ? 11.500 2.576 -24.337 1.00 75.94 79 THR A CA 1
ATOM 629 C C . THR A 1 79 ? 10.777 1.962 -25.538 1.00 75.94 79 THR A C 1
ATOM 631 O O . THR A 1 79 ? 9.548 1.918 -25.548 1.00 75.94 79 THR A O 1
ATOM 634 N N . ALA A 1 80 ? 11.515 1.417 -26.510 1.00 78.44 80 ALA A N 1
ATOM 635 C CA . ALA A 1 80 ? 10.953 0.744 -27.682 1.00 78.44 80 ALA A CA 1
ATOM 636 C C . ALA A 1 80 ? 10.133 -0.504 -27.301 1.00 78.44 80 ALA A C 1
ATOM 638 O O . ALA A 1 80 ? 8.997 -0.670 -27.749 1.00 78.44 80 ALA A O 1
ATOM 639 N N . THR A 1 81 ? 10.669 -1.341 -26.410 1.00 77.62 81 THR A N 1
ATOM 640 C CA . THR A 1 81 ? 9.998 -2.548 -25.906 1.00 77.62 81 THR A CA 1
ATOM 641 C C . THR A 1 81 ? 8.774 -2.191 -25.059 1.00 77.62 81 THR A C 1
ATOM 643 O O . THR A 1 81 ? 7.726 -2.829 -25.174 1.00 77.62 81 THR A O 1
ATOM 646 N N . ALA A 1 82 ? 8.864 -1.129 -24.252 1.00 77.75 82 ALA A N 1
ATOM 647 C CA . ALA A 1 82 ? 7.748 -0.639 -23.448 1.00 77.75 82 ALA A CA 1
ATOM 648 C C . ALA A 1 82 ? 6.584 -0.114 -24.308 1.00 77.75 82 ALA A C 1
ATOM 650 O O . ALA A 1 82 ? 5.423 -0.347 -23.968 1.00 77.75 82 ALA A O 1
ATOM 651 N N . VAL A 1 83 ? 6.872 0.564 -25.424 1.00 80.56 83 VAL A N 1
ATOM 652 C CA . VAL A 1 83 ? 5.846 1.022 -26.377 1.00 80.56 83 VAL A CA 1
ATOM 653 C C . VAL A 1 83 ? 5.221 -0.159 -27.120 1.00 80.56 83 VAL A C 1
ATOM 655 O O . VAL A 1 83 ? 3.996 -0.237 -27.214 1.00 80.56 83 VAL A O 1
ATOM 658 N N . ALA A 1 84 ? 6.026 -1.128 -27.568 1.00 80.38 84 ALA A N 1
ATOM 659 C CA . ALA A 1 84 ? 5.535 -2.330 -28.248 1.00 80.38 84 ALA A CA 1
ATOM 660 C C . ALA A 1 84 ? 4.574 -3.171 -27.380 1.00 80.38 84 ALA A C 1
ATOM 662 O O . ALA A 1 84 ? 3.625 -3.765 -27.896 1.00 80.38 84 ALA A O 1
ATOM 663 N N . ALA A 1 85 ? 4.775 -3.175 -26.058 1.00 75.00 85 ALA A N 1
ATOM 664 C CA . ALA A 1 85 ? 3.893 -3.824 -25.084 1.00 75.00 85 ALA A CA 1
ATOM 665 C C . ALA A 1 85 ? 2.587 -3.043 -24.785 1.00 75.00 85 ALA A C 1
ATOM 667 O O . ALA A 1 85 ? 1.774 -3.484 -23.969 1.00 75.00 85 ALA A O 1
ATOM 668 N N . GLY A 1 86 ? 2.362 -1.896 -25.440 1.00 74.50 86 GLY A N 1
ATOM 669 C CA . GLY A 1 86 ? 1.187 -1.035 -25.244 1.00 74.50 86 GLY A CA 1
ATOM 670 C C . GLY A 1 86 ? 1.383 0.076 -24.207 1.00 74.50 86 GLY A C 1
ATOM 671 O O . GLY A 1 86 ? 0.410 0.594 -23.664 1.00 74.50 86 GLY A O 1
ATOM 672 N N . GLY A 1 87 ? 2.632 0.426 -23.890 1.00 76.69 87 GLY A N 1
ATOM 673 C CA . GLY A 1 87 ? 2.985 1.503 -22.973 1.00 76.69 87 GLY A CA 1
ATOM 674 C C . GLY A 1 87 ? 3.140 2.877 -23.630 1.00 76.69 87 GLY A C 1
ATOM 675 O O . GLY A 1 87 ? 3.451 2.995 -24.805 1.00 76.69 87 GLY A O 1
ATOM 676 N N . SER A 1 88 ? 3.011 3.939 -22.833 1.00 74.56 88 SER A N 1
ATOM 677 C CA . SER A 1 88 ? 3.173 5.343 -23.258 1.00 74.56 88 SER A CA 1
ATOM 678 C C . SER A 1 88 ? 4.607 5.787 -23.602 1.00 74.56 88 SER A C 1
ATOM 680 O O . SER A 1 88 ? 4.814 6.956 -23.909 1.00 74.56 88 SER A O 1
ATOM 682 N N . GLY A 1 89 ? 5.619 4.920 -23.476 1.00 74.06 89 GLY A N 1
ATOM 683 C CA . GLY A 1 89 ? 7.033 5.283 -23.679 1.00 74.06 89 GLY A CA 1
ATOM 684 C C . GLY A 1 89 ? 7.633 6.224 -22.622 1.00 74.06 89 GLY A C 1
ATOM 685 O O . GLY A 1 89 ? 8.825 6.513 -22.672 1.00 74.06 89 GLY A O 1
ATOM 686 N N . GLN A 1 90 ? 6.846 6.676 -21.638 1.00 77.50 90 GLN A N 1
ATOM 687 C CA . GLN A 1 90 ? 7.349 7.495 -20.536 1.00 77.50 90 GLN A CA 1
ATOM 688 C C . GLN A 1 90 ? 8.264 6.699 -19.603 1.00 77.50 90 GLN A C 1
ATOM 690 O O . GLN A 1 90 ? 7.944 5.571 -19.212 1.00 77.50 90 GLN A O 1
ATOM 695 N N . GLN A 1 91 ? 9.365 7.340 -19.208 1.00 75.12 91 GLN A N 1
ATOM 696 C CA . GLN A 1 91 ? 10.261 6.855 -18.166 1.00 75.12 91 GLN A CA 1
ATOM 697 C C . GLN A 1 91 ? 9.666 7.162 -16.790 1.00 75.12 91 GLN A C 1
ATOM 699 O O . GLN A 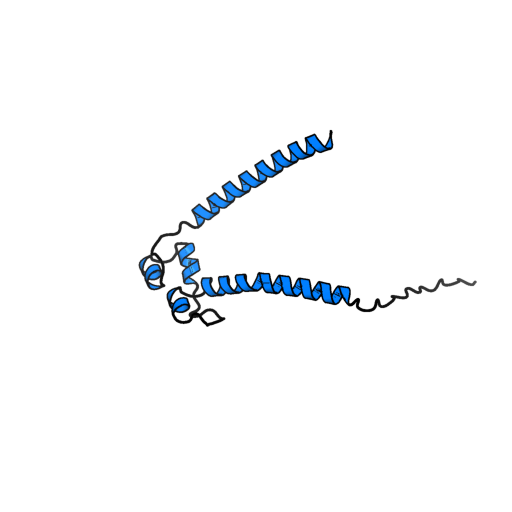1 91 ? 9.273 8.294 -16.506 1.00 75.12 91 GLN A O 1
ATOM 704 N N . ILE A 1 92 ? 9.591 6.144 -15.935 1.00 82.88 92 ILE A N 1
ATOM 705 C CA . ILE A 1 92 ? 9.057 6.262 -14.579 1.00 82.88 92 ILE A CA 1
ATOM 706 C C . ILE A 1 92 ? 10.231 6.242 -13.605 1.00 82.88 92 ILE A C 1
ATOM 708 O O . ILE A 1 92 ? 10.906 5.228 -13.453 1.00 82.88 92 ILE A O 1
ATOM 712 N N . ASN A 1 93 ? 10.441 7.349 -12.894 1.00 89.12 93 ASN A N 1
ATOM 713 C CA . ASN A 1 93 ? 11.437 7.432 -11.826 1.00 89.12 93 ASN A CA 1
ATOM 714 C C . ASN A 1 93 ? 10.854 6.902 -10.508 1.00 89.12 93 ASN A C 1
ATOM 716 O O . ASN A 1 93 ? 10.623 7.662 -9.566 1.00 89.12 93 ASN A O 1
ATOM 720 N N . PHE A 1 94 ? 10.594 5.592 -10.440 1.00 89.94 94 PHE A N 1
ATOM 721 C CA . PHE A 1 94 ? 9.921 4.955 -9.300 1.00 89.94 94 PHE A CA 1
ATOM 722 C C . PHE A 1 94 ? 10.593 5.261 -7.956 1.00 89.94 94 PHE A C 1
ATOM 724 O O . PHE A 1 94 ? 9.918 5.655 -7.008 1.00 89.94 94 PHE A O 1
ATOM 731 N N . TRP A 1 95 ? 11.922 5.170 -7.884 1.00 90.69 95 TRP A N 1
ATOM 732 C CA . TRP A 1 95 ? 12.675 5.437 -6.655 1.00 90.69 95 TRP A CA 1
ATOM 733 C C . TRP A 1 95 ? 12.529 6.873 -6.151 1.00 90.69 95 TRP A C 1
ATOM 735 O O . TRP A 1 95 ? 12.467 7.100 -4.942 1.00 90.69 95 TRP A O 1
ATOM 745 N N . LEU A 1 96 ? 12.431 7.842 -7.065 1.00 93.19 9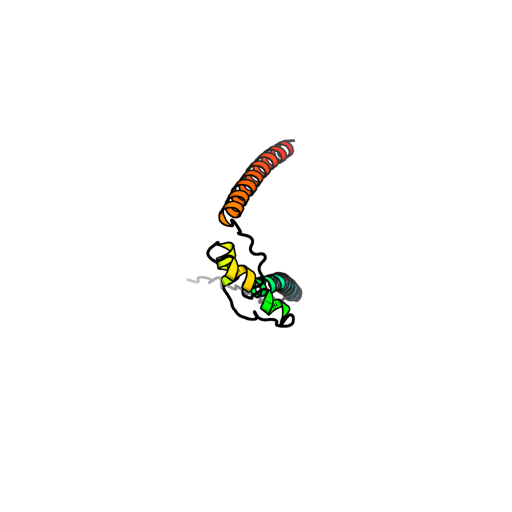6 LEU A N 1
ATOM 746 C CA . LEU A 1 96 ? 12.204 9.238 -6.706 1.00 93.19 96 LEU A CA 1
ATOM 747 C C . LEU A 1 96 ? 10.805 9.414 -6.109 1.00 93.19 96 LEU A C 1
ATOM 749 O O . LEU A 1 96 ? 10.666 10.021 -5.049 1.00 93.19 96 LEU A O 1
ATOM 753 N N . PHE A 1 97 ? 9.781 8.846 -6.752 1.00 93.19 97 PHE A N 1
ATOM 754 C CA . PHE A 1 97 ? 8.408 8.907 -6.250 1.00 93.19 97 PHE A CA 1
ATOM 755 C C . PHE A 1 97 ? 8.240 8.175 -4.917 1.00 93.19 97 PHE A C 1
ATOM 757 O O . PHE A 1 97 ? 7.575 8.695 -4.018 1.00 93.19 97 PHE A O 1
ATOM 764 N N . LEU A 1 98 ? 8.889 7.021 -4.753 1.00 95.12 98 LEU A N 1
ATOM 765 C CA . LEU A 1 98 ? 8.887 6.265 -3.505 1.00 95.12 98 LEU A CA 1
ATOM 766 C C . LEU A 1 98 ? 9.529 7.075 -2.374 1.00 95.12 98 LEU A C 1
ATOM 768 O O . LEU A 1 98 ? 8.920 7.248 -1.320 1.00 95.12 98 LEU A O 1
ATOM 772 N N . ARG A 1 99 ? 10.724 7.634 -2.607 1.00 96.94 99 ARG A N 1
ATOM 773 C CA . ARG A 1 99 ? 11.424 8.465 -1.619 1.00 96.94 99 ARG A CA 1
ATOM 774 C C . ARG A 1 99 ? 10.602 9.691 -1.231 1.00 96.94 99 ARG A C 1
ATOM 776 O O . ARG A 1 99 ? 10.452 9.966 -0.045 1.00 96.94 99 ARG A O 1
ATOM 783 N N . ASN A 1 100 ? 1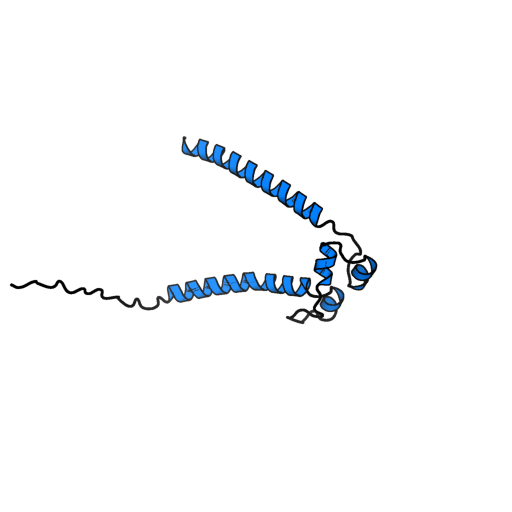0.049 10.403 -2.211 1.00 97.44 100 ASN A N 1
ATOM 784 C CA . ASN A 1 100 ? 9.224 11.582 -1.952 1.00 97.44 100 ASN A CA 1
ATOM 785 C C . ASN A 1 100 ? 7.991 11.220 -1.116 1.00 97.44 100 ASN A C 1
ATOM 787 O O . ASN A 1 100 ? 7.689 11.910 -0.148 1.00 97.44 100 ASN A O 1
ATOM 791 N N . SER A 1 101 ? 7.327 10.106 -1.435 1.00 97.44 101 SER A N 1
ATOM 792 C CA . SER A 1 101 ? 6.164 9.636 -0.679 1.00 97.44 101 SER A CA 1
ATOM 793 C C . SER A 1 101 ? 6.539 9.291 0.760 1.00 97.44 101 SER A C 1
ATOM 795 O O . SER A 1 101 ? 5.879 9.755 1.683 1.00 97.44 101 SER A O 1
ATOM 797 N N . ILE A 1 102 ? 7.629 8.553 0.985 1.00 98.25 102 ILE A N 1
ATOM 798 C CA . ILE A 1 102 ? 8.093 8.212 2.340 1.00 98.25 102 ILE A CA 1
ATOM 799 C C . ILE A 1 102 ? 8.360 9.479 3.163 1.00 98.25 102 ILE A C 1
ATOM 801 O O . ILE A 1 102 ? 7.886 9.587 4.296 1.00 98.25 102 ILE A O 1
ATOM 805 N N . ILE A 1 103 ? 9.070 10.456 2.592 1.00 98.31 103 ILE A N 1
ATOM 806 C CA . ILE A 1 103 ? 9.399 11.714 3.278 1.00 98.31 103 ILE A CA 1
ATOM 807 C C . ILE A 1 103 ? 8.124 12.489 3.629 1.00 98.31 103 ILE A C 1
ATOM 809 O O . ILE A 1 103 ? 7.929 12.858 4.783 1.00 98.31 103 ILE A O 1
ATOM 813 N N . VAL A 1 104 ? 7.232 12.701 2.660 1.00 98.25 104 VAL A N 1
ATOM 814 C CA . VAL A 1 104 ? 6.004 13.482 2.871 1.00 98.25 104 VAL A CA 1
ATOM 815 C C . VAL A 1 104 ? 5.081 12.799 3.878 1.00 98.25 104 VAL A C 1
ATOM 817 O O . VAL A 1 104 ? 4.611 13.439 4.814 1.00 98.25 104 VAL A O 1
ATOM 820 N N . THR A 1 105 ? 4.851 11.494 3.730 1.00 98.25 105 THR A N 1
ATOM 821 C CA . THR A 1 105 ? 3.916 10.763 4.599 1.00 98.25 105 THR A CA 1
ATOM 822 C C . THR A 1 105 ? 4.434 10.693 6.035 1.00 98.25 105 THR A C 1
ATOM 824 O O . THR A 1 105 ? 3.669 10.915 6.969 1.00 98.25 105 THR A O 1
ATOM 827 N N . SER A 1 106 ? 5.733 10.436 6.231 1.00 98.12 106 SER A N 1
ATOM 828 C CA . SER A 1 106 ? 6.331 10.397 7.574 1.00 98.12 106 SER A CA 1
ATOM 829 C C . SER A 1 106 ? 6.281 11.759 8.265 1.00 98.12 106 SER A C 1
ATOM 831 O O . SER A 1 106 ? 5.874 11.834 9.424 1.00 98.12 106 SER A O 1
ATOM 833 N N . LEU A 1 107 ? 6.607 12.837 7.545 1.00 98.44 107 LEU A N 1
ATOM 834 C CA . LEU A 1 107 ? 6.520 14.198 8.067 1.00 98.44 107 LEU A CA 1
ATOM 835 C C . LEU A 1 107 ? 5.090 14.539 8.506 1.00 98.44 107 LEU A C 1
ATOM 837 O O . LEU A 1 107 ? 4.890 15.009 9.625 1.00 98.44 107 LEU A O 1
ATOM 841 N N . ILE A 1 108 ? 4.096 14.254 7.656 1.00 98.31 108 ILE A N 1
ATOM 842 C CA . ILE A 1 108 ? 2.684 14.511 7.965 1.00 98.31 108 ILE A CA 1
ATOM 843 C C . ILE A 1 108 ? 2.253 13.723 9.202 1.00 98.31 108 ILE A C 1
ATOM 845 O O . ILE A 1 108 ? 1.705 14.315 10.126 1.00 98.31 108 ILE A O 1
ATOM 849 N N . VAL A 1 109 ? 2.526 12.416 9.258 1.00 98.38 109 VAL A N 1
ATOM 850 C CA . VAL A 1 109 ? 2.114 11.561 10.383 1.00 98.38 109 VAL A CA 1
ATOM 851 C C . VAL A 1 109 ? 2.733 12.028 11.702 1.00 98.38 109 VAL A C 1
ATOM 853 O O . VAL A 1 109 ? 2.030 12.084 12.713 1.00 98.38 109 VAL A O 1
ATOM 856 N N . VAL A 1 110 ? 4.018 12.398 11.705 1.00 98.38 110 VAL A N 1
ATOM 857 C CA . VAL A 1 110 ? 4.706 12.898 12.904 1.00 98.38 110 VAL A CA 1
ATOM 858 C C . VAL A 1 110 ? 4.104 14.222 13.362 1.00 98.38 110 VAL A C 1
ATOM 860 O O . VAL A 1 110 ? 3.698 14.335 14.519 1.00 98.38 110 VAL A O 1
ATOM 863 N N . CYS A 1 111 ? 3.996 15.207 12.466 1.00 98.12 111 CYS A N 1
ATOM 864 C CA . CYS A 1 111 ? 3.430 16.508 12.809 1.00 98.12 111 CYS A CA 1
ATOM 865 C C . CYS A 1 111 ? 1.979 16.368 13.281 1.00 98.12 111 CYS A C 1
ATOM 867 O O . CYS A 1 111 ? 1.624 16.876 14.342 1.00 98.12 111 CYS A O 1
ATOM 869 N N . GLN A 1 112 ? 1.153 15.635 12.535 1.00 97.50 112 GLN A N 1
ATOM 870 C CA . GLN A 1 112 ? -0.257 15.447 12.854 1.00 97.50 112 GLN A CA 1
ATOM 871 C C . GLN A 1 112 ? -0.434 14.773 14.214 1.00 97.50 112 GLN A C 1
ATOM 873 O O . GLN A 1 112 ? -1.164 15.290 15.052 1.00 97.50 112 GLN A O 1
ATOM 878 N N . THR A 1 113 ? 0.268 13.669 14.476 1.00 97.88 113 THR A N 1
ATOM 879 C CA . THR A 1 113 ? 0.150 12.954 15.756 1.00 97.88 113 THR A CA 1
ATOM 880 C C . THR A 1 113 ? 0.624 13.823 16.920 1.00 97.88 113 THR A C 1
ATOM 882 O O . THR A 1 113 ? -0.026 13.855 17.964 1.00 97.88 113 THR A O 1
ATOM 885 N N . PHE A 1 114 ? 1.717 14.572 16.742 1.00 97.81 114 PHE A N 1
ATOM 886 C CA . PHE A 1 114 ? 2.241 15.479 17.760 1.00 97.81 114 PHE A CA 1
ATOM 887 C C . PHE A 1 114 ? 1.234 16.580 18.115 1.00 97.81 114 PHE A C 1
ATOM 889 O O . PHE A 1 114 ? 0.859 16.722 19.279 1.00 97.81 114 PHE A O 1
ATOM 896 N N . PHE A 1 115 ? 0.731 17.317 17.121 1.00 97.06 115 PHE A N 1
ATOM 897 C CA . PHE A 1 115 ? -0.223 18.400 17.365 1.00 97.06 115 PHE A CA 1
ATOM 898 C C . PHE A 1 115 ? -1.574 17.887 17.873 1.00 97.06 115 PHE A C 1
ATOM 900 O O . PHE A 1 115 ? -2.137 18.476 18.796 1.00 97.06 115 PHE A O 1
ATOM 907 N N . SER A 1 116 ? -2.077 16.768 17.339 1.00 96.25 116 SER A N 1
ATOM 908 C CA . SER A 1 116 ? -3.302 16.138 17.844 1.00 96.25 116 SER A CA 1
ATOM 909 C C . SER A 1 116 ? -3.151 15.682 19.295 1.00 96.25 116 SER A C 1
ATOM 911 O O . SER A 1 116 ? -4.085 15.852 20.073 1.00 96.25 116 SER A O 1
ATOM 913 N N . SER A 1 117 ? -1.981 15.168 19.685 1.00 96.56 117 SER A N 1
ATOM 914 C CA . SER A 1 117 ? -1.694 14.794 21.074 1.00 96.56 117 SER A CA 1
ATOM 915 C C . SER A 1 117 ? -1.689 16.011 22.002 1.00 96.56 117 SER A C 1
ATOM 917 O O . SER A 1 117 ? -2.348 15.981 23.037 1.00 96.56 117 SER A O 1
ATOM 919 N N . LEU A 1 118 ? -1.032 17.116 21.616 1.00 95.25 118 LEU A N 1
ATOM 920 C CA . LEU A 1 118 ? -1.029 18.365 22.394 1.00 95.25 118 LEU A CA 1
ATOM 921 C C . LEU A 1 118 ? -2.445 18.939 22.572 1.00 95.25 118 LEU A C 1
ATOM 923 O O . LEU A 1 118 ? -2.811 19.340 23.676 1.00 95.25 118 LEU A O 1
ATOM 927 N N . ALA A 1 119 ? -3.248 18.949 21.505 1.00 93.94 119 ALA A N 1
ATOM 928 C CA . ALA A 1 119 ? -4.628 19.427 21.550 1.00 93.94 119 ALA A CA 1
ATOM 929 C C . ALA A 1 119 ? -5.517 18.533 22.429 1.00 93.94 119 ALA A C 1
ATOM 931 O O . ALA A 1 119 ? -6.222 19.031 23.305 1.00 93.94 119 ALA A O 1
ATOM 932 N N . ALA A 1 120 ? -5.450 17.210 22.242 1.00 95.88 120 ALA A N 1
ATOM 933 C CA . ALA A 1 120 ? -6.179 16.249 23.069 1.00 95.88 120 ALA A CA 1
ATOM 934 C C . ALA A 1 120 ? -5.780 16.364 24.543 1.00 95.88 120 ALA A C 1
ATOM 936 O O . ALA A 1 120 ? -6.627 16.298 25.431 1.00 95.88 120 ALA A O 1
ATOM 937 N N . TYR A 1 121 ? -4.492 16.587 24.800 1.00 95.50 121 TYR A N 1
ATOM 938 C CA . TYR A 1 121 ? -3.974 16.785 26.135 1.00 95.50 121 TYR A CA 1
ATOM 939 C C . TYR A 1 121 ? -4.576 18.061 26.783 1.00 95.50 121 TYR A C 1
ATOM 941 O O . TYR A 1 121 ? -5.047 17.995 27.921 1.00 95.50 121 TYR A O 1
ATOM 949 N N . ALA A 1 122 ? -4.664 19.188 26.069 1.00 93.69 122 ALA A N 1
ATOM 950 C CA . ALA A 1 122 ? -5.322 20.394 26.585 1.00 93.69 122 ALA A CA 1
ATOM 951 C C . ALA A 1 122 ? -6.789 20.147 26.991 1.00 93.69 122 ALA A C 1
ATOM 953 O O . ALA A 1 122 ? -7.194 20.571 28.070 1.00 93.69 122 ALA A O 1
ATOM 954 N N . PHE A 1 123 ? -7.556 19.400 26.188 1.00 92.12 123 PHE A N 1
ATOM 955 C CA . PHE A 1 123 ? -8.930 19.014 26.540 1.00 92.12 123 PHE A CA 1
ATOM 956 C C . PHE A 1 123 ? -9.008 18.038 27.716 1.00 92.12 123 PHE A C 1
ATOM 958 O O . PHE A 1 123 ? -9.950 18.102 28.490 1.00 92.12 123 PHE A O 1
ATOM 965 N N . ALA A 1 124 ? -8.030 17.147 27.876 1.00 93.75 124 ALA A N 1
ATOM 966 C CA . ALA A 1 124 ? -8.015 16.183 28.975 1.00 93.75 124 ALA A CA 1
ATOM 967 C C . ALA A 1 124 ? -7.737 16.817 30.352 1.00 93.75 124 ALA A C 1
ATOM 969 O O . ALA A 1 124 ? -7.896 16.142 31.368 1.00 93.75 124 ALA A O 1
ATOM 970 N N . ARG A 1 125 ? -7.256 18.068 30.394 1.00 84.56 125 ARG A N 1
ATOM 971 C CA . ARG A 1 125 ? -6.964 18.814 31.634 1.00 84.56 125 ARG A CA 1
ATOM 972 C C . ARG A 1 125 ? -7.876 20.035 31.847 1.00 84.56 125 ARG A C 1
ATOM 974 O O . ARG A 1 125 ? -7.612 20.800 32.773 1.00 84.56 125 ARG A O 1
ATOM 981 N N . LEU A 1 126 ? -8.902 20.209 31.011 1.00 60.97 126 LEU A N 1
ATOM 982 C CA . LEU A 1 126 ? -10.041 21.117 31.215 1.00 60.97 126 LEU A CA 1
ATOM 983 C C . LEU A 1 126 ? -11.185 20.359 31.898 1.00 60.97 126 LEU A C 1
ATOM 985 O O . LEU A 1 126 ? -11.887 21.000 32.708 1.00 60.97 126 LEU A O 1
#